Protein AF-A0A822C8X2-F1 (afdb_monomer_lite)

Sequence (98 aa):
MRKAWKLLKVIHTFCIGHGIHNWLMTDCIPEMNLVPNLLDNVQMIINKLRYRQHELEHEFLRSNEMINNDLLSTINKAGELLDADAASPYINFETLDE

pLDDT: mean 72.27, std 14.39, range [41.12, 90.38]

Structure (mmCIF, N/CA/C/O backbone):
data_AF-A0A822C8X2-F1
#
_entry.id   AF-A0A822C8X2-F1
#
loop_
_atom_site.group_PDB
_atom_site.id
_atom_site.type_symbol
_atom_site.label_atom_id
_atom_site.label_alt_id
_atom_site.label_comp_id
_atom_site.label_asym_id
_atom_site.label_entity_id
_atom_site.label_seq_id
_atom_site.pdbx_PDB_ins_code
_atom_site.Cartn_x
_atom_site.Cartn_y
_atom_site.Cartn_z
_atom_site.occupancy
_atom_site.B_iso_or_equiv
_atom_site.auth_seq_id
_atom_site.auth_comp_id
_atom_site.auth_asym_id
_atom_site.auth_atom_id
_atom_site.pdbx_PDB_model_num
ATOM 1 N N . MET A 1 1 ? -23.909 1.770 10.444 1.00 49.72 1 MET A N 1
ATOM 2 C CA . MET A 1 1 ? -24.676 2.985 10.050 1.00 49.72 1 MET A CA 1
ATOM 3 C C . MET A 1 1 ? -26.217 2.893 10.072 1.00 49.72 1 MET A C 1
ATOM 5 O O . MET A 1 1 ? -26.851 3.936 9.994 1.00 49.72 1 MET A O 1
ATOM 9 N N . ARG A 1 2 ? -26.886 1.724 10.153 1.00 51.72 2 ARG A N 1
ATOM 10 C CA . ARG A 1 2 ? -28.371 1.665 10.033 1.00 51.72 2 ARG A CA 1
ATOM 11 C C . ARG A 1 2 ? -29.165 1.776 11.353 1.00 51.72 2 ARG A C 1
ATOM 13 O O . ARG A 1 2 ? -30.391 1.829 11.279 1.00 51.72 2 ARG A O 1
ATOM 20 N N . LYS A 1 3 ? -28.530 1.780 12.537 1.00 56.19 3 LYS A N 1
ATOM 21 C CA . LYS A 1 3 ? -29.231 1.700 13.839 1.00 56.19 3 LYS A CA 1
ATOM 22 C C . LYS A 1 3 ? -29.452 3.071 14.498 1.00 56.19 3 LYS A C 1
ATOM 24 O O . LYS A 1 3 ? -30.608 3.394 14.766 1.00 56.19 3 LYS A O 1
ATOM 29 N N . ALA A 1 4 ? -28.436 3.928 14.638 1.00 51.31 4 ALA A N 1
ATOM 30 C CA . ALA A 1 4 ? -28.628 5.263 15.226 1.00 51.31 4 ALA A CA 1
ATOM 31 C C . ALA A 1 4 ? -29.531 6.191 14.395 1.00 51.31 4 ALA A C 1
ATOM 33 O O . ALA A 1 4 ? -30.307 6.973 14.940 1.00 51.31 4 ALA A O 1
ATOM 34 N N . TRP A 1 5 ? -29.523 6.061 13.067 1.00 50.31 5 TRP A N 1
ATOM 35 C CA . TRP A 1 5 ? -30.395 6.872 12.211 1.00 50.31 5 TRP A CA 1
ATOM 36 C C . TRP A 1 5 ? -31.883 6.515 12.359 1.00 50.31 5 TRP A C 1
ATOM 38 O O . TRP A 1 5 ? -32.746 7.350 12.107 1.00 50.31 5 TRP A O 1
ATOM 48 N N . LYS A 1 6 ? -32.198 5.292 12.817 1.00 56.69 6 LYS A N 1
ATOM 49 C CA . LYS A 1 6 ? -33.564 4.921 13.216 1.00 56.69 6 LYS A CA 1
ATOM 50 C C . LYS A 1 6 ? -33.952 5.545 14.558 1.00 56.69 6 LYS A C 1
ATOM 52 O O . LYS A 1 6 ? -35.104 5.929 14.705 1.00 56.69 6 LYS A O 1
ATOM 57 N N . LEU A 1 7 ? -33.005 5.699 15.487 1.00 52.88 7 LEU A N 1
ATOM 58 C CA . LEU A 1 7 ? -33.218 6.382 16.772 1.00 52.88 7 LEU A CA 1
ATOM 59 C C . LEU A 1 7 ? -33.445 7.894 16.598 1.00 52.88 7 LEU A C 1
ATOM 61 O O . LEU A 1 7 ? -34.278 8.459 17.293 1.00 52.88 7 LEU A O 1
ATOM 65 N N . LEU A 1 8 ? -32.788 8.523 15.618 1.00 50.25 8 LEU A N 1
ATOM 66 C CA . LEU A 1 8 ? -33.007 9.930 15.239 1.00 50.25 8 LEU A CA 1
ATOM 67 C C . LEU A 1 8 ? -34.325 10.180 14.480 1.00 50.25 8 LEU A C 1
ATOM 69 O O . LEU A 1 8 ? -34.760 11.321 14.372 1.00 50.25 8 LEU A O 1
ATOM 73 N N . LYS A 1 9 ? -34.958 9.131 13.933 1.00 49.97 9 LYS A N 1
ATOM 74 C CA . LYS A 1 9 ? -36.271 9.209 13.262 1.00 49.97 9 LYS A CA 1
ATOM 75 C C . LYS A 1 9 ? -37.455 9.030 14.214 1.00 49.97 9 LYS A C 1
ATOM 77 O O . LYS A 1 9 ? -38.598 9.169 13.784 1.00 49.97 9 LYS A O 1
ATOM 82 N N . VAL A 1 10 ? -37.212 8.711 15.484 1.00 50.97 10 VAL A N 1
ATOM 83 C CA . VAL A 1 10 ? -38.269 8.708 16.495 1.00 50.97 10 VAL A CA 1
ATOM 84 C C . VAL A 1 10 ? -38.519 10.163 16.872 1.00 50.97 10 VAL A C 1
ATOM 86 O O . VAL A 1 10 ? -37.595 10.866 17.261 1.00 50.97 10 VAL A O 1
ATOM 89 N N . ILE A 1 11 ? -39.772 10.600 16.793 1.00 51.59 11 ILE A N 1
ATOM 90 C CA . ILE A 1 11 ? -40.305 11.940 17.118 1.00 51.59 11 ILE A CA 1
ATOM 91 C C . ILE A 1 11 ? -40.007 12.388 18.587 1.00 51.59 11 ILE A C 1
ATOM 93 O O . ILE A 1 11 ? -40.518 13.394 19.065 1.00 51.59 11 ILE A O 1
ATOM 97 N N . HIS A 1 12 ? -39.134 11.678 19.317 1.00 51.56 12 HIS A N 1
ATOM 98 C CA . HIS A 1 12 ? -38.899 11.791 20.758 1.00 51.56 12 HIS A CA 1
ATOM 99 C C . HIS A 1 12 ? -37.422 11.838 21.205 1.00 51.56 12 HIS A C 1
ATOM 101 O O . HIS A 1 12 ? -37.144 11.600 22.380 1.00 51.56 12 HIS A O 1
ATOM 107 N N . THR A 1 13 ? -36.445 12.181 20.357 1.00 51.78 13 THR A N 1
ATOM 108 C CA . THR A 1 13 ? -35.139 12.623 20.893 1.00 51.78 13 THR A CA 1
ATOM 109 C C . THR A 1 13 ? -35.261 14.058 21.408 1.00 51.78 13 THR A C 1
ATOM 111 O O . THR A 1 13 ? -35.111 15.010 20.650 1.00 51.78 13 THR A O 1
ATOM 114 N N . PHE A 1 14 ? -35.550 14.198 22.707 1.00 55.81 14 PHE A N 1
ATOM 115 C CA . PHE A 1 14 ? -35.810 15.466 23.411 1.00 55.81 14 PHE A CA 1
ATOM 116 C C . PHE A 1 14 ? -34.709 16.537 23.259 1.00 55.81 14 PHE A C 1
ATOM 118 O O . PHE A 1 14 ? -34.982 17.716 23.460 1.00 55.81 14 PHE A O 1
ATOM 125 N N . CYS A 1 15 ? -33.473 16.164 22.901 1.00 67.69 15 CYS A N 1
ATOM 126 C CA . CYS A 1 15 ? -32.427 17.115 22.520 1.00 67.69 15 CYS A CA 1
ATOM 127 C C . CYS A 1 15 ? -31.366 16.471 21.610 1.00 67.69 15 CYS A C 1
ATOM 129 O O . CYS A 1 15 ? -31.127 15.262 21.664 1.00 67.69 15 CYS A O 1
ATOM 131 N N . ILE A 1 16 ? -30.688 17.296 20.805 1.00 66.88 16 ILE A N 1
ATOM 132 C CA . ILE A 1 16 ? -29.586 16.890 19.910 1.00 66.88 16 ILE A CA 1
ATOM 133 C C . ILE A 1 16 ? -28.477 16.155 20.685 1.00 66.88 16 ILE A C 1
ATOM 135 O O . ILE A 1 16 ? -27.921 15.176 20.189 1.00 66.88 16 ILE A O 1
ATOM 139 N N . GLY A 1 17 ? -28.220 16.560 21.935 1.00 70.75 17 GLY A N 1
ATOM 140 C CA . GLY A 1 17 ? -27.253 15.906 22.819 1.00 70.75 17 GLY A CA 1
ATOM 141 C C . GLY A 1 17 ? -27.563 14.427 23.078 1.00 70.75 17 GLY A C 1
ATOM 142 O O . GLY A 1 17 ? -26.661 13.597 23.004 1.00 70.75 17 GLY A O 1
ATOM 143 N N . HIS A 1 18 ? -28.835 14.064 23.279 1.00 71.31 18 HIS A N 1
ATOM 144 C CA . HIS A 1 18 ? -29.238 12.660 23.433 1.00 71.31 18 HIS A CA 1
ATOM 145 C C . HIS A 1 18 ? -29.076 11.863 22.133 1.00 71.31 18 HIS A C 1
ATOM 147 O O . HIS A 1 18 ? -28.700 10.694 22.175 1.00 71.31 18 HIS A O 1
ATOM 153 N N . GLY A 1 19 ? -29.320 12.489 20.976 1.00 68.88 19 GLY A N 1
ATOM 154 C CA . GLY A 1 19 ? -29.089 11.864 19.671 1.00 68.88 19 GLY A CA 1
ATOM 155 C C . GLY A 1 19 ? -27.614 11.518 19.445 1.00 68.88 19 GLY A C 1
ATOM 156 O O . GLY A 1 19 ? -27.300 10.396 19.049 1.00 68.88 19 GLY A O 1
ATOM 157 N N . ILE A 1 20 ? -26.712 12.453 19.768 1.00 73.94 20 ILE A N 1
ATOM 158 C CA . ILE A 1 20 ? -25.258 12.251 19.679 1.00 73.94 20 ILE A CA 1
ATOM 159 C C . ILE A 1 20 ? -24.797 11.188 20.679 1.00 73.94 20 ILE A C 1
ATOM 161 O O . ILE A 1 20 ? -24.063 10.282 20.296 1.00 73.94 20 ILE A O 1
ATOM 165 N N . HIS A 1 21 ? -25.259 11.254 21.931 1.00 74.06 21 HIS A N 1
ATOM 166 C CA . HIS A 1 21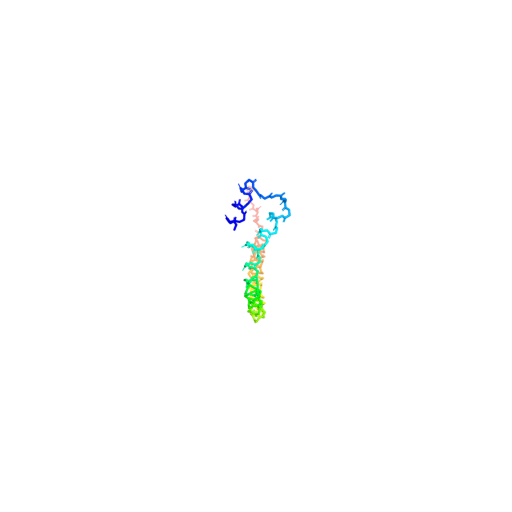 ? -24.927 10.262 22.955 1.00 74.06 21 HIS A CA 1
ATOM 167 C C . HIS A 1 21 ? -25.350 8.847 22.537 1.00 74.06 21 HIS A C 1
ATOM 169 O O . HIS A 1 21 ? -24.551 7.919 22.619 1.00 74.06 21 HIS A O 1
ATOM 175 N N . ASN A 1 22 ? -26.569 8.682 22.015 1.00 74.94 22 ASN A N 1
ATOM 176 C CA . ASN A 1 22 ? -27.050 7.381 21.555 1.00 74.94 22 ASN A CA 1
ATOM 177 C C . ASN A 1 22 ? -26.247 6.865 20.361 1.00 74.94 22 ASN A C 1
ATOM 179 O O . ASN A 1 22 ? -25.867 5.702 20.364 1.00 74.94 22 ASN A O 1
ATOM 183 N N . TRP A 1 23 ? -25.938 7.714 19.377 1.00 77.88 23 TRP A N 1
ATOM 184 C CA . TRP A 1 23 ? -25.084 7.318 18.255 1.00 77.88 23 TRP A CA 1
ATOM 185 C C . TRP A 1 23 ? -23.698 6.867 18.727 1.00 77.88 23 TRP A C 1
ATOM 187 O O . TRP A 1 23 ? -23.231 5.798 18.334 1.00 77.88 23 TRP A O 1
ATOM 197 N N . LEU A 1 24 ? -23.080 7.636 19.625 1.00 74.31 24 LEU A N 1
ATOM 198 C CA . LEU A 1 24 ? -21.775 7.310 20.185 1.00 74.31 24 LEU A CA 1
ATOM 199 C C . LEU A 1 24 ? -21.808 5.961 20.923 1.00 74.31 24 LEU A C 1
ATOM 201 O O . LEU A 1 24 ? -20.962 5.104 20.683 1.00 74.31 24 LEU A O 1
ATOM 205 N N . MET A 1 25 ? -22.809 5.751 21.779 1.00 77.31 25 MET A N 1
ATOM 206 C CA . MET A 1 25 ? -22.921 4.556 22.616 1.00 77.31 25 MET A CA 1
ATOM 207 C C . MET A 1 25 ? -23.342 3.298 21.846 1.00 77.31 25 MET A C 1
ATOM 209 O O . MET A 1 25 ? -22.892 2.208 22.192 1.00 77.31 25 MET A O 1
ATOM 213 N N . THR A 1 26 ? -24.202 3.403 20.825 1.00 75.88 26 THR A N 1
ATOM 214 C CA . THR A 1 26 ? -24.720 2.220 20.109 1.00 75.88 26 THR A CA 1
ATOM 215 C C . THR A 1 26 ? -23.925 1.856 18.871 1.00 75.88 26 THR A C 1
ATOM 217 O O . THR A 1 26 ? -23.844 0.674 18.539 1.00 75.88 26 THR A O 1
ATOM 220 N N . ASP A 1 27 ? -23.391 2.852 18.167 1.00 71.06 27 ASP A N 1
ATOM 221 C CA . ASP A 1 27 ? -22.777 2.644 16.858 1.00 71.06 27 ASP A CA 1
ATOM 222 C C . ASP A 1 27 ? -21.251 2.825 16.919 1.00 71.06 27 ASP A C 1
ATOM 224 O O . ASP A 1 27 ? -20.550 2.099 16.224 1.00 71.06 27 ASP A O 1
ATOM 228 N N . CYS A 1 28 ? -20.717 3.726 17.757 1.00 75.06 28 CYS A N 1
ATOM 229 C CA . CYS A 1 28 ? -19.272 4.001 17.792 1.00 75.06 28 CYS A CA 1
ATOM 230 C C . CYS A 1 28 ? -18.516 3.152 18.827 1.00 75.06 28 CYS A C 1
ATOM 232 O O . CYS A 1 28 ? -17.597 2.424 18.462 1.00 75.06 28 CYS A O 1
ATOM 234 N N . ILE A 1 29 ? -18.890 3.210 20.111 1.00 78.25 29 ILE A N 1
ATOM 235 C CA . ILE A 1 29 ? -18.170 2.511 21.195 1.00 78.25 29 ILE A CA 1
ATOM 236 C C . ILE A 1 29 ? -18.085 0.990 20.976 1.00 78.25 29 ILE A C 1
ATOM 238 O O . ILE A 1 29 ? -17.001 0.439 21.153 1.00 78.25 29 ILE A O 1
ATOM 242 N N . PRO A 1 30 ? -19.145 0.284 20.539 1.00 79.50 30 PRO A N 1
ATOM 243 C CA . PRO A 1 30 ? -19.050 -1.154 20.291 1.00 79.50 30 PRO A CA 1
ATOM 244 C C . PRO A 1 30 ? -18.070 -1.515 19.166 1.00 79.50 30 PRO A C 1
ATOM 246 O O . PRO A 1 30 ? -17.453 -2.578 19.212 1.00 79.50 30 PRO A O 1
ATOM 249 N N . GLU A 1 31 ? -17.899 -0.632 18.175 1.00 77.00 31 GLU A N 1
ATOM 250 C CA . GLU A 1 31 ? -16.925 -0.806 17.093 1.00 77.00 31 GLU A CA 1
ATOM 251 C C . GLU A 1 31 ? -15.501 -0.392 17.514 1.00 77.00 31 GLU A C 1
ATOM 253 O O . GLU A 1 31 ? -14.534 -0.876 16.926 1.00 77.00 31 GLU A O 1
ATOM 258 N N . MET A 1 32 ? -15.328 0.400 18.585 1.00 75.69 32 MET A N 1
ATOM 259 C CA . MET A 1 32 ? -13.996 0.718 19.134 1.00 75.69 32 MET A CA 1
ATOM 260 C C . MET A 1 32 ? -13.242 -0.528 19.607 1.00 75.69 32 MET A C 1
ATOM 262 O O . MET A 1 32 ? -12.016 -0.559 19.557 1.00 75.69 32 MET A O 1
ATOM 266 N N . ASN A 1 33 ? -13.956 -1.588 19.983 1.00 76.62 33 ASN A N 1
ATOM 267 C CA . ASN A 1 33 ? -13.369 -2.872 20.373 1.00 76.62 33 ASN A CA 1
ATOM 268 C C . ASN A 1 33 ? -12.591 -3.543 19.222 1.00 76.62 33 ASN A C 1
ATOM 270 O O . ASN A 1 33 ? -11.765 -4.421 19.460 1.00 76.62 33 ASN A O 1
ATOM 274 N N . LEU A 1 34 ? -12.845 -3.134 17.973 1.00 78.56 34 LEU A N 1
ATOM 275 C CA . LEU A 1 34 ? -12.150 -3.617 16.777 1.00 78.56 34 LEU A CA 1
ATOM 276 C C . LEU A 1 34 ? -10.880 -2.814 16.469 1.00 78.56 34 LEU A C 1
ATOM 278 O O . LEU A 1 34 ? -10.035 -3.281 15.706 1.00 78.56 34 LEU A O 1
ATOM 282 N N . VAL A 1 35 ? -10.728 -1.623 17.058 1.00 77.62 35 VAL A N 1
ATOM 283 C CA . VAL A 1 35 ? -9.591 -0.728 16.805 1.00 77.62 35 VAL A CA 1
ATOM 284 C C . VAL A 1 35 ? -8.263 -1.353 17.243 1.00 77.62 35 VAL A C 1
ATOM 286 O O . VAL A 1 35 ? -7.339 -1.319 16.434 1.00 77.62 35 VAL A O 1
ATOM 289 N N . PRO A 1 36 ? -8.132 -1.992 18.425 1.00 82.00 36 PRO A N 1
ATOM 290 C CA . PRO A 1 36 ? -6.896 -2.686 18.792 1.00 82.00 36 PRO A CA 1
ATOM 291 C C . PRO A 1 36 ? -6.489 -3.763 17.776 1.00 82.00 36 PRO A C 1
ATOM 293 O O . PRO A 1 36 ? -5.366 -3.743 17.288 1.00 82.00 36 PRO A O 1
ATOM 296 N N . ASN A 1 37 ? -7.427 -4.615 17.345 1.00 83.19 37 ASN A N 1
ATOM 297 C CA . ASN A 1 37 ? -7.163 -5.631 16.317 1.00 83.19 37 ASN A CA 1
ATOM 298 C C . ASN A 1 37 ? -6.746 -5.017 14.971 1.00 83.19 37 ASN A C 1
ATOM 300 O O . ASN A 1 37 ? -5.910 -5.569 14.256 1.00 83.19 37 ASN A O 1
ATOM 304 N N . LEU A 1 38 ? -7.333 -3.879 14.590 1.00 75.88 38 LEU A N 1
ATOM 305 C CA . LEU A 1 38 ? -6.936 -3.162 13.380 1.00 75.88 38 LEU A CA 1
ATOM 306 C C . LEU A 1 38 ? -5.504 -2.624 13.501 1.00 75.88 38 LEU A C 1
ATOM 308 O O . LEU A 1 38 ? -4.726 -2.753 12.558 1.00 75.88 38 LEU A O 1
ATOM 312 N N . LEU A 1 39 ? -5.151 -2.059 14.658 1.00 78.94 39 LEU A N 1
ATOM 313 C CA . LEU A 1 39 ? -3.802 -1.569 14.941 1.00 78.94 39 LEU A CA 1
ATOM 314 C C . LEU A 1 39 ? -2.775 -2.708 14.932 1.00 78.94 39 LEU A C 1
ATOM 316 O O . LEU A 1 39 ? -1.716 -2.551 14.329 1.00 78.94 39 LEU A O 1
ATOM 320 N N . ASP A 1 40 ? -3.112 -3.871 15.490 1.00 87.38 40 ASP A N 1
ATOM 321 C CA . ASP A 1 40 ? -2.256 -5.062 15.450 1.00 87.38 40 ASP A CA 1
ATOM 322 C C . ASP A 1 40 ? -2.020 -5.546 14.012 1.00 87.38 40 ASP A C 1
ATOM 324 O O . ASP A 1 40 ? -0.889 -5.848 13.619 1.00 87.38 40 ASP A O 1
ATOM 328 N N . ASN A 1 41 ? -3.064 -5.548 13.178 1.00 79.56 41 ASN A N 1
ATOM 329 C CA . ASN A 1 41 ? -2.941 -5.890 11.761 1.00 79.56 41 ASN A CA 1
ATOM 330 C C . ASN A 1 41 ? -2.051 -4.895 11.001 1.00 79.56 41 ASN A C 1
ATOM 332 O O . ASN A 1 41 ? -1.202 -5.308 10.206 1.00 79.56 41 ASN A O 1
ATOM 336 N N . VAL A 1 42 ? -2.205 -3.593 11.257 1.00 79.00 42 VAL A N 1
ATOM 337 C CA . VAL A 1 42 ? -1.345 -2.550 10.677 1.00 79.00 42 VAL A CA 1
ATOM 338 C C . VAL A 1 42 ? 0.104 -2.743 11.122 1.00 79.00 42 VAL A C 1
ATOM 340 O O . VAL A 1 42 ? 1.009 -2.720 10.287 1.00 79.00 42 VAL A O 1
ATOM 343 N N . GLN A 1 43 ? 0.338 -3.017 12.405 1.00 84.00 43 GLN A N 1
ATOM 344 C CA . GLN A 1 43 ? 1.675 -3.272 12.932 1.00 84.00 43 GLN A CA 1
ATOM 345 C C . GLN A 1 43 ? 2.311 -4.521 12.303 1.00 84.00 43 GLN A C 1
ATOM 347 O O . GLN A 1 43 ? 3.495 -4.507 11.962 1.00 84.00 43 GLN A O 1
ATOM 352 N N . MET A 1 44 ? 1.533 -5.585 12.080 1.00 90.38 44 MET A N 1
ATOM 353 C CA . MET A 1 44 ? 1.998 -6.784 11.378 1.00 90.38 44 MET A CA 1
ATOM 354 C C . MET A 1 44 ? 2.418 -6.469 9.934 1.00 90.38 44 MET A C 1
ATOM 356 O O . MET A 1 44 ? 3.459 -6.953 9.482 1.00 90.38 44 MET A O 1
ATOM 360 N N . ILE A 1 45 ? 1.639 -5.659 9.212 1.00 84.94 45 ILE A N 1
ATOM 361 C CA . ILE A 1 45 ? 1.975 -5.228 7.846 1.00 84.94 45 ILE A CA 1
ATOM 362 C C . ILE A 1 45 ? 3.275 -4.419 7.853 1.00 84.94 45 ILE A C 1
ATOM 364 O O . ILE A 1 45 ? 4.179 -4.723 7.075 1.00 84.94 45 ILE A O 1
ATOM 368 N N . ILE A 1 46 ? 3.408 -3.452 8.766 1.00 84.31 46 ILE A N 1
ATOM 369 C CA . ILE A 1 46 ? 4.623 -2.637 8.917 1.00 84.31 46 ILE A CA 1
ATOM 370 C C . ILE A 1 46 ? 5.842 -3.525 9.185 1.00 84.31 46 ILE A C 1
ATOM 372 O O . ILE A 1 46 ? 6.878 -3.354 8.545 1.00 84.31 46 ILE A O 1
ATOM 376 N N . ASN A 1 47 ? 5.727 -4.505 10.083 1.00 85.06 47 ASN A N 1
ATOM 377 C CA . ASN A 1 47 ? 6.832 -5.407 10.408 1.00 85.06 47 ASN A CA 1
ATOM 378 C C . ASN A 1 47 ? 7.242 -6.272 9.207 1.00 85.06 47 ASN A C 1
ATOM 380 O O . ASN A 1 47 ? 8.435 -6.443 8.959 1.00 85.06 47 ASN A O 1
ATOM 384 N N . LYS A 1 48 ? 6.275 -6.777 8.428 1.00 81.94 48 LYS A N 1
ATOM 385 C CA . LYS A 1 48 ? 6.556 -7.533 7.196 1.00 81.94 48 LYS A CA 1
ATOM 386 C C . LYS A 1 48 ? 7.250 -6.674 6.143 1.00 81.94 48 LYS A C 1
ATOM 388 O O . LYS A 1 48 ? 8.216 -7.131 5.540 1.00 81.94 48 LYS A O 1
ATOM 393 N N . LEU A 1 49 ? 6.787 -5.441 5.938 1.00 73.81 49 LEU A N 1
ATOM 394 C CA . LEU A 1 49 ? 7.417 -4.505 5.005 1.00 73.81 49 LEU A CA 1
ATOM 395 C C . LEU A 1 49 ? 8.837 -4.148 5.445 1.00 73.81 49 LEU A C 1
ATOM 397 O O . LEU A 1 49 ? 9.741 -4.163 4.620 1.00 73.81 49 LEU A O 1
ATOM 401 N N . ARG A 1 50 ? 9.050 -3.906 6.743 1.00 80.19 50 ARG A N 1
ATOM 402 C CA . ARG A 1 50 ? 10.380 -3.624 7.297 1.00 80.19 50 ARG A CA 1
ATOM 403 C C . ARG A 1 50 ? 11.336 -4.802 7.120 1.00 80.19 50 ARG A C 1
ATOM 405 O O . ARG A 1 50 ? 12.477 -4.594 6.735 1.00 80.19 50 ARG A O 1
ATOM 412 N N . TYR A 1 51 ? 10.879 -6.030 7.364 1.00 83.56 51 TYR A N 1
ATOM 413 C CA . TYR A 1 51 ? 11.700 -7.223 7.140 1.00 83.56 51 TYR A CA 1
ATOM 414 C C . TYR A 1 51 ? 12.093 -7.378 5.664 1.00 83.56 51 TYR A C 1
ATOM 416 O O . TYR A 1 51 ? 13.242 -7.678 5.355 1.00 83.56 51 TYR A O 1
ATOM 424 N N . ARG A 1 52 ? 11.154 -7.113 4.750 1.00 83.69 52 ARG A N 1
ATOM 425 C CA . ARG A 1 52 ? 11.376 -7.206 3.300 1.00 83.69 52 ARG A CA 1
ATOM 426 C C . ARG A 1 52 ? 12.007 -5.960 2.680 1.00 83.69 52 ARG A C 1
ATOM 428 O O . ARG A 1 52 ? 12.221 -5.936 1.474 1.00 83.69 52 ARG A O 1
ATOM 435 N N . GLN A 1 53 ? 12.310 -4.932 3.470 1.00 83.69 53 GLN A N 1
ATOM 436 C CA . GLN A 1 53 ? 12.801 -3.653 2.960 1.00 83.69 5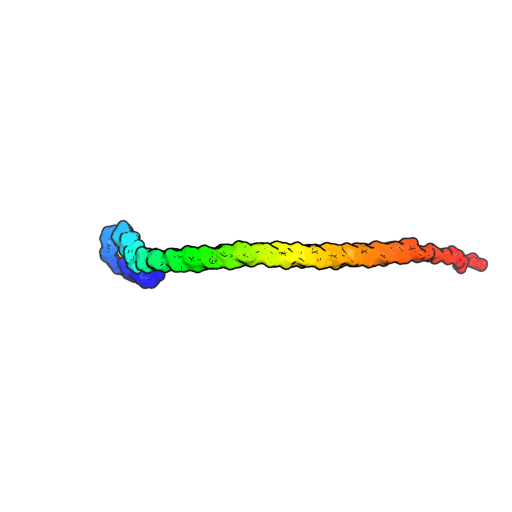3 GLN A CA 1
ATOM 437 C C . GLN A 1 53 ? 14.075 -3.829 2.128 1.00 83.69 53 GLN A C 1
ATOM 439 O O . GLN A 1 53 ? 14.148 -3.324 1.015 1.00 83.69 53 GLN A O 1
ATOM 444 N N . HIS A 1 54 ? 15.033 -4.611 2.627 1.00 81.69 54 HIS A N 1
ATOM 445 C CA . HIS A 1 54 ? 16.287 -4.869 1.920 1.00 81.69 54 HIS A CA 1
ATOM 446 C C . HIS A 1 54 ? 16.074 -5.618 0.590 1.00 81.69 54 HIS A C 1
ATOM 448 O O . HIS A 1 54 ? 16.754 -5.344 -0.395 1.00 81.69 54 HIS A O 1
ATOM 454 N N . GLU A 1 55 ? 15.122 -6.557 0.534 1.00 82.75 55 GLU A N 1
ATOM 455 C CA . GLU A 1 55 ? 14.769 -7.260 -0.710 1.00 82.75 55 GLU A CA 1
ATOM 456 C C . GLU A 1 55 ? 14.184 -6.287 -1.737 1.00 82.75 55 GLU A C 1
ATOM 458 O O . GLU A 1 55 ? 14.603 -6.283 -2.891 1.00 82.75 55 GLU A O 1
ATOM 463 N N . LEU A 1 56 ? 13.258 -5.429 -1.299 1.00 79.88 56 LEU A N 1
ATOM 464 C CA . LEU A 1 56 ? 12.612 -4.426 -2.146 1.00 79.88 56 LEU A CA 1
ATOM 465 C C . LEU A 1 56 ? 13.612 -3.378 -2.655 1.00 79.88 56 LEU A C 1
ATOM 467 O O . LEU A 1 56 ? 13.559 -2.997 -3.821 1.00 79.88 56 LEU A O 1
ATOM 471 N N . GLU A 1 57 ? 14.547 -2.938 -1.810 1.00 79.75 57 GLU A N 1
ATOM 472 C CA . GLU A 1 57 ? 15.636 -2.036 -2.201 1.00 79.75 57 GLU A CA 1
ATOM 473 C C . GLU A 1 57 ? 16.550 -2.691 -3.243 1.00 79.75 57 GLU A C 1
ATOM 475 O O . GLU A 1 57 ? 16.888 -2.073 -4.252 1.00 79.75 57 GLU A O 1
ATOM 480 N N . HIS A 1 58 ? 16.901 -3.964 -3.053 1.00 86.75 58 HIS A N 1
ATOM 481 C CA . HIS A 1 58 ? 17.728 -4.700 -4.003 1.00 86.75 58 HIS A CA 1
ATOM 482 C C . HIS A 1 58 ? 17.009 -4.944 -5.343 1.00 86.75 58 HIS A C 1
ATOM 484 O O . HIS A 1 58 ? 17.621 -4.831 -6.406 1.00 86.75 58 HIS A O 1
ATOM 490 N N . GLU A 1 59 ? 15.716 -5.276 -5.325 1.00 86.44 59 GLU A N 1
ATOM 491 C CA . GLU A 1 59 ? 14.895 -5.401 -6.537 1.00 86.44 59 GLU A CA 1
ATOM 492 C C . GLU A 1 59 ? 14.795 -4.069 -7.289 1.00 86.44 59 GLU A C 1
ATOM 494 O O . GLU A 1 59 ? 14.967 -4.040 -8.509 1.00 86.44 59 GLU A O 1
ATOM 499 N N . PHE A 1 60 ? 14.592 -2.964 -6.568 1.00 84.94 60 PHE A N 1
ATOM 500 C CA . PHE A 1 60 ? 14.560 -1.623 -7.147 1.00 84.94 60 PHE A CA 1
ATOM 501 C C . PHE A 1 60 ? 15.892 -1.251 -7.807 1.00 84.94 60 PHE A C 1
ATOM 503 O O . PHE A 1 60 ? 15.912 -0.8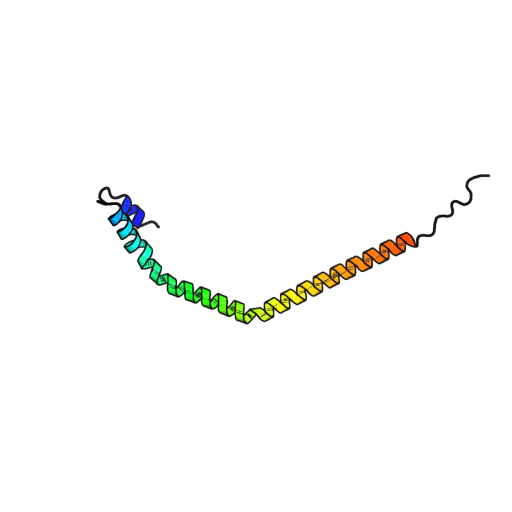06 -8.956 1.00 84.94 60 PHE A O 1
ATOM 510 N N . LEU A 1 61 ? 17.014 -1.482 -7.118 1.00 88.00 61 LEU A N 1
ATOM 511 C CA . LEU A 1 61 ? 18.349 -1.223 -7.657 1.00 88.00 61 LEU A CA 1
ATOM 512 C C . LEU A 1 61 ? 18.627 -2.063 -8.908 1.00 88.00 61 LEU A C 1
ATOM 514 O O . LEU A 1 61 ? 19.062 -1.513 -9.918 1.00 88.00 61 LEU A O 1
ATOM 518 N N . ARG A 1 62 ? 18.300 -3.362 -8.881 1.00 88.75 62 ARG A N 1
ATOM 519 C CA . ARG A 1 62 ? 18.444 -4.250 -10.045 1.00 88.75 62 ARG A CA 1
ATOM 520 C C . ARG A 1 62 ? 17.600 -3.769 -11.228 1.00 88.75 62 ARG A C 1
ATOM 522 O O . ARG A 1 62 ? 18.079 -3.764 -12.358 1.00 88.75 62 ARG A O 1
ATOM 529 N N . SER A 1 63 ? 16.357 -3.354 -10.983 1.00 87.62 63 SER A N 1
ATOM 530 C CA . SER A 1 63 ? 15.483 -2.828 -12.037 1.00 87.62 63 SER A CA 1
ATOM 531 C C . SER A 1 63 ? 16.047 -1.547 -12.656 1.00 87.62 63 SER A C 1
ATOM 533 O O . SER A 1 63 ? 16.017 -1.396 -13.876 1.00 87.62 63 SER A O 1
ATOM 535 N N . ASN A 1 64 ? 16.585 -0.637 -11.841 1.00 86.19 64 ASN A N 1
ATOM 536 C CA . ASN A 1 64 ? 17.215 0.587 -12.338 1.00 86.19 64 ASN A CA 1
ATOM 537 C C . ASN A 1 64 ? 18.492 0.308 -13.132 1.00 86.19 64 ASN A C 1
ATOM 539 O O . ASN A 1 64 ? 18.726 0.954 -14.149 1.00 86.19 64 ASN A O 1
ATOM 543 N N . GLU A 1 65 ? 19.306 -0.652 -12.697 1.00 88.81 65 GLU A N 1
ATOM 544 C CA . GLU A 1 65 ? 20.498 -1.069 -13.437 1.00 88.81 65 GLU A CA 1
ATOM 545 C C . GLU A 1 65 ? 20.127 -1.637 -14.813 1.00 88.81 65 GLU A C 1
ATOM 547 O O . GLU A 1 65 ? 20.724 -1.255 -15.818 1.00 88.81 65 GLU A O 1
ATOM 552 N N . MET A 1 66 ? 19.090 -2.479 -14.884 1.00 88.44 66 MET A N 1
ATOM 553 C CA . MET A 1 66 ? 18.585 -3.000 -16.158 1.00 88.44 66 MET A CA 1
ATOM 554 C C . MET A 1 66 ? 18.110 -1.884 -17.093 1.00 88.44 66 MET A C 1
ATOM 556 O O . MET A 1 66 ? 18.493 -1.877 -18.261 1.00 88.44 66 MET A O 1
ATOM 560 N N . ILE A 1 67 ? 17.323 -0.929 -16.586 1.00 87.75 67 ILE A N 1
ATOM 561 C CA . ILE A 1 67 ? 16.840 0.211 -17.381 1.00 87.75 67 ILE A CA 1
ATOM 562 C C . ILE A 1 67 ? 18.011 1.066 -17.874 1.00 87.75 67 ILE A C 1
ATOM 564 O O . ILE A 1 67 ? 18.052 1.436 -19.045 1.00 87.75 67 ILE A O 1
ATOM 568 N N . ASN A 1 68 ? 18.982 1.363 -17.010 1.00 87.62 68 ASN A N 1
ATOM 569 C CA . ASN A 1 68 ? 20.147 2.155 -17.396 1.00 87.62 68 ASN A CA 1
ATOM 570 C C . ASN A 1 68 ? 20.981 1.456 -18.470 1.00 87.62 68 ASN A C 1
ATOM 572 O O . ASN A 1 68 ? 21.396 2.102 -19.429 1.00 87.62 68 ASN A O 1
ATOM 576 N N . ASN A 1 69 ? 21.202 0.148 -18.344 1.00 89.12 69 ASN A N 1
ATOM 577 C CA . ASN A 1 69 ? 21.946 -0.618 -19.341 1.00 89.12 69 ASN A CA 1
ATOM 578 C C . ASN A 1 69 ? 21.216 -0.664 -20.692 1.00 89.12 69 ASN A C 1
ATOM 580 O O . ASN A 1 69 ? 21.857 -0.524 -21.733 1.00 89.12 69 ASN A O 1
ATOM 584 N N . ASP A 1 70 ? 19.889 -0.804 -20.686 1.00 89.00 70 ASP A N 1
ATOM 585 C CA . ASP A 1 70 ? 19.069 -0.782 -21.903 1.00 89.00 70 ASP A CA 1
ATOM 586 C C . ASP A 1 70 ? 19.085 0.596 -22.588 1.00 89.00 70 ASP A C 1
ATOM 588 O O . ASP A 1 70 ? 19.292 0.707 -23.800 1.00 89.00 70 ASP A O 1
ATOM 592 N N . LEU A 1 71 ? 18.976 1.673 -21.802 1.00 84.12 71 LEU A N 1
ATOM 593 C CA . LEU A 1 71 ? 19.105 3.044 -22.297 1.00 84.12 71 LEU A CA 1
ATOM 594 C C . LEU A 1 71 ? 20.496 3.307 -22.883 1.00 84.12 71 LEU A C 1
ATOM 596 O O . LEU A 1 71 ? 20.597 3.847 -23.982 1.00 84.12 71 LEU A O 1
ATOM 600 N N . LEU A 1 72 ? 21.564 2.900 -22.192 1.00 88.12 72 LEU A N 1
ATOM 601 C CA . LEU A 1 72 ? 22.937 3.037 -22.686 1.00 88.12 72 LEU A CA 1
ATOM 602 C C . LEU A 1 72 ? 23.153 2.244 -23.979 1.00 88.12 72 LEU A C 1
ATOM 604 O O . LEU A 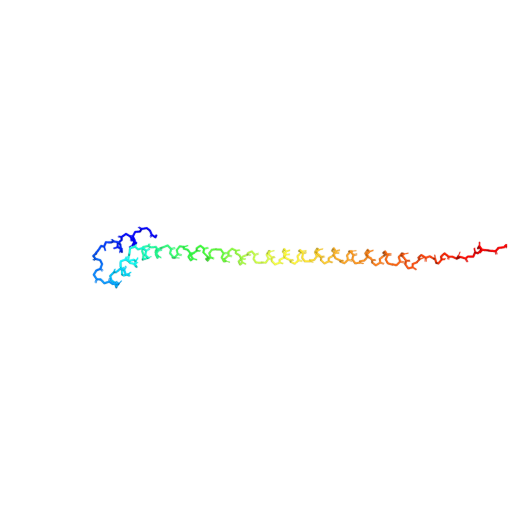1 72 ? 23.757 2.759 -24.918 1.00 88.12 72 LEU A O 1
ATOM 608 N N . SER A 1 73 ? 22.621 1.022 -24.065 1.00 88.88 73 SER A N 1
ATOM 609 C CA . SER A 1 73 ? 22.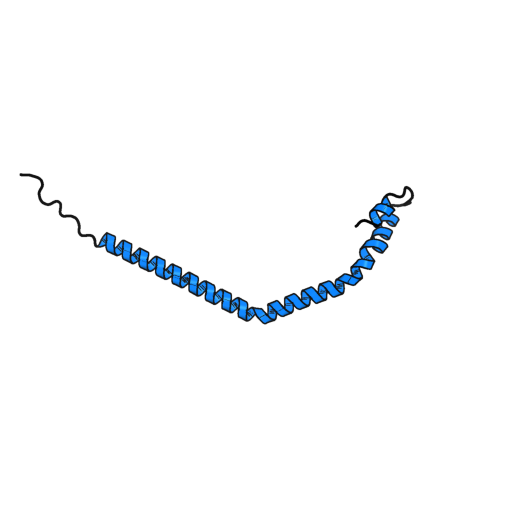665 0.222 -25.292 1.00 88.88 73 SER A CA 1
ATOM 610 C C . SER A 1 73 ? 21.933 0.912 -26.445 1.00 88.88 73 SER A C 1
ATOM 612 O O . SER A 1 73 ? 22.458 0.980 -27.558 1.00 88.88 73 SER A O 1
ATOM 614 N N . THR A 1 74 ? 20.760 1.485 -26.171 1.00 87.12 74 THR A N 1
ATOM 615 C CA . THR A 1 74 ? 19.974 2.232 -27.159 1.00 87.12 74 THR A CA 1
ATOM 616 C C . THR A 1 74 ? 20.709 3.487 -27.638 1.00 87.12 74 THR A C 1
ATOM 618 O O . THR A 1 74 ? 20.744 3.747 -28.840 1.00 87.12 74 THR A O 1
ATOM 621 N N . ILE A 1 75 ? 21.342 4.236 -26.727 1.00 85.44 75 ILE A N 1
ATOM 622 C CA . ILE A 1 75 ? 22.158 5.417 -27.052 1.00 85.44 75 ILE A CA 1
ATOM 623 C C . ILE A 1 75 ? 23.349 5.026 -27.928 1.00 85.44 75 ILE A C 1
ATOM 625 O O . ILE A 1 75 ? 23.572 5.662 -28.955 1.00 85.44 75 ILE A O 1
ATOM 629 N N . ASN A 1 76 ? 24.083 3.971 -27.567 1.00 84.31 76 ASN A N 1
ATOM 630 C CA . ASN A 1 76 ? 25.234 3.514 -28.348 1.00 84.31 76 ASN A CA 1
ATOM 631 C C . ASN A 1 76 ? 24.822 3.110 -29.766 1.00 84.31 76 ASN A C 1
ATOM 633 O O . ASN A 1 76 ? 25.445 3.540 -30.730 1.00 84.31 76 ASN A O 1
ATOM 637 N N . LYS A 1 77 ? 23.715 2.374 -29.906 1.00 86.50 77 LYS A N 1
ATOM 638 C CA . LYS A 1 77 ? 23.175 1.998 -31.217 1.00 86.50 77 LYS A CA 1
ATOM 639 C C . LYS A 1 77 ? 22.744 3.213 -32.044 1.00 86.50 77 LYS A C 1
ATOM 641 O O . LYS A 1 77 ? 22.936 3.231 -33.255 1.00 86.50 77 LYS A O 1
ATOM 646 N N . ALA A 1 78 ? 22.153 4.226 -31.412 1.00 80.81 78 ALA A N 1
ATOM 647 C CA . ALA A 1 78 ? 21.824 5.476 -32.091 1.00 80.81 78 ALA A CA 1
ATOM 648 C C . ALA A 1 78 ? 23.090 6.225 -32.544 1.00 80.81 78 ALA A C 1
ATOM 650 O O . ALA A 1 78 ? 23.110 6.754 -33.651 1.00 80.81 78 ALA A O 1
ATOM 651 N N . GLY A 1 79 ? 24.150 6.221 -31.728 1.00 74.06 79 GLY A N 1
ATOM 652 C CA . GLY A 1 79 ? 25.464 6.758 -32.090 1.00 74.06 79 GLY A CA 1
ATOM 653 C C . GLY A 1 79 ? 26.079 6.047 -33.296 1.00 74.06 79 GLY A C 1
ATOM 654 O O . GLY A 1 79 ? 26.446 6.705 -34.259 1.00 74.06 79 GLY A O 1
ATOM 655 N N . GLU A 1 80 ? 26.085 4.711 -33.300 1.00 82.56 80 GLU A N 1
ATOM 656 C CA . GLU A 1 80 ? 26.576 3.906 -34.431 1.00 82.56 80 GLU A CA 1
ATOM 657 C C . GLU A 1 80 ? 25.835 4.213 -35.744 1.00 82.56 80 GLU A C 1
ATOM 659 O O . GLU A 1 80 ? 26.452 4.253 -36.807 1.00 82.56 80 GLU A O 1
ATOM 664 N N . LEU A 1 81 ? 24.520 4.453 -35.688 1.00 77.19 81 LEU A N 1
ATOM 665 C CA . LEU A 1 81 ? 23.724 4.834 -36.861 1.00 77.19 81 LEU A CA 1
ATOM 666 C C . LEU A 1 81 ? 24.071 6.240 -37.366 1.00 77.19 81 LEU A C 1
ATOM 668 O O . LEU A 1 81 ? 24.189 6.439 -38.571 1.00 77.19 81 LEU A O 1
ATOM 672 N N . LEU A 1 82 ? 24.267 7.199 -36.458 1.00 73.56 82 LEU A N 1
ATOM 673 C CA . LEU A 1 82 ? 24.686 8.557 -36.817 1.00 73.56 82 LEU A CA 1
ATOM 674 C C . LEU A 1 82 ? 26.096 8.577 -37.420 1.00 73.56 82 LEU A C 1
ATOM 676 O O . LEU A 1 82 ? 26.334 9.291 -38.392 1.00 73.56 82 LEU A O 1
ATOM 680 N N . ASP A 1 83 ? 27.011 7.772 -36.882 1.00 73.50 83 ASP A N 1
ATOM 681 C CA . ASP A 1 83 ? 28.367 7.631 -37.412 1.00 73.50 83 ASP A CA 1
ATOM 682 C C . ASP A 1 83 ? 28.367 6.941 -38.786 1.00 73.50 83 ASP A C 1
ATOM 684 O O . ASP A 1 83 ? 29.130 7.329 -39.672 1.00 73.50 83 ASP A O 1
ATOM 688 N N . ALA A 1 84 ? 27.484 5.960 -39.004 1.00 72.06 84 ALA A N 1
ATOM 689 C CA . ALA A 1 84 ? 27.302 5.319 -40.306 1.00 72.06 84 ALA A CA 1
ATOM 690 C C . ALA A 1 84 ? 26.731 6.284 -41.362 1.00 72.06 84 ALA A C 1
ATOM 692 O O . ALA A 1 84 ? 27.205 6.288 -42.499 1.00 72.06 84 ALA A O 1
ATOM 693 N N . ASP A 1 85 ? 25.772 7.136 -40.985 1.00 59.50 85 ASP A N 1
ATOM 694 C CA . ASP A 1 85 ? 25.223 8.178 -41.860 1.00 59.50 85 ASP A CA 1
ATOM 695 C C . ASP A 1 85 ? 26.267 9.267 -42.175 1.00 59.50 85 ASP A C 1
ATOM 697 O O . ASP A 1 85 ? 26.357 9.733 -43.313 1.00 59.50 85 ASP A O 1
ATOM 701 N N . ALA A 1 86 ? 27.108 9.641 -41.204 1.00 59.84 86 ALA A N 1
ATOM 702 C CA . ALA A 1 86 ? 28.191 10.611 -41.393 1.00 59.84 86 ALA A CA 1
ATOM 703 C C . ALA A 1 86 ? 29.363 10.062 -42.230 1.00 59.84 86 ALA A C 1
ATOM 705 O O . ALA A 1 86 ? 30.036 10.824 -42.928 1.00 59.84 86 ALA A O 1
ATOM 706 N N . ALA A 1 87 ? 29.606 8.750 -42.180 1.00 58.50 87 ALA A N 1
ATOM 707 C CA . ALA A 1 87 ? 30.613 8.063 -42.985 1.00 58.50 87 ALA A CA 1
ATOM 708 C C . ALA A 1 87 ? 30.152 7.770 -44.423 1.00 58.50 87 ALA A C 1
ATOM 710 O O . ALA A 1 87 ? 30.956 7.275 -45.218 1.00 58.50 87 ALA A O 1
ATOM 711 N N . SER A 1 88 ? 28.895 8.074 -44.780 1.00 46.50 88 SER A N 1
ATOM 712 C CA . SER A 1 88 ? 28.423 7.964 -46.159 1.00 46.50 88 SER A CA 1
ATOM 713 C C . SER A 1 88 ? 29.243 8.915 -47.040 1.00 46.50 88 SER A C 1
ATOM 715 O O . SER A 1 88 ? 29.132 10.137 -46.894 1.00 46.50 88 SER A O 1
ATOM 717 N N . PRO A 1 89 ? 30.088 8.398 -47.950 1.00 47.66 89 PRO A N 1
ATOM 718 C CA . PRO A 1 89 ? 30.924 9.248 -48.773 1.00 47.66 89 PRO A CA 1
ATOM 719 C C . PRO A 1 89 ? 30.009 10.087 -49.657 1.00 47.66 89 PRO A C 1
ATOM 721 O O . PRO A 1 89 ? 29.067 9.564 -50.258 1.00 47.66 89 PRO A O 1
ATOM 724 N N . TYR A 1 90 ? 30.280 11.393 -49.707 1.00 50.22 90 TYR A N 1
ATOM 725 C CA . TYR A 1 90 ? 29.694 12.304 -50.680 1.00 50.22 90 TYR A CA 1
ATOM 726 C C . T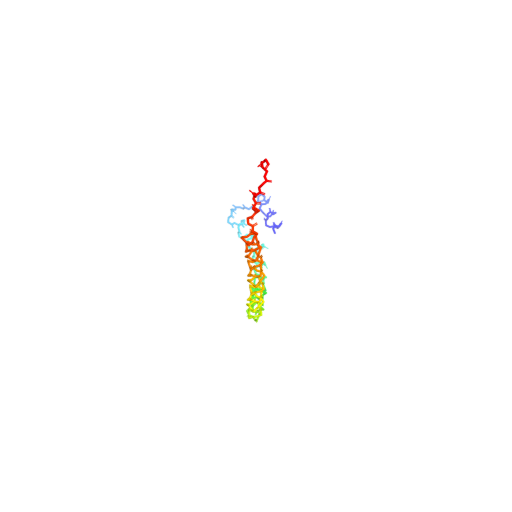YR A 1 90 ? 29.628 11.591 -52.031 1.00 50.22 90 TYR A C 1
ATOM 728 O O . TYR A 1 90 ? 30.654 11.165 -52.565 1.00 50.22 90 TYR A O 1
ATOM 736 N N . ILE A 1 91 ? 28.416 11.428 -52.564 1.00 49.91 91 ILE A N 1
ATOM 737 C CA . ILE A 1 91 ? 28.236 11.044 -53.958 1.00 49.91 91 ILE A CA 1
ATOM 738 C C . ILE A 1 91 ? 28.935 12.147 -54.753 1.00 49.91 91 ILE A C 1
ATOM 740 O O . ILE A 1 91 ? 28.448 13.277 -54.804 1.00 49.91 91 ILE A O 1
ATOM 744 N N . ASN A 1 92 ? 30.108 11.840 -55.309 1.00 46.25 92 ASN A N 1
ATOM 745 C CA . ASN A 1 92 ? 30.734 12.682 -56.314 1.00 46.25 92 ASN A CA 1
ATOM 746 C C . ASN A 1 92 ? 29.745 12.767 -57.476 1.00 46.25 92 ASN A C 1
ATOM 748 O O . ASN A 1 92 ? 29.599 11.823 -58.251 1.00 46.25 92 ASN A O 1
ATOM 752 N N . PHE A 1 93 ? 29.060 13.902 -57.586 1.00 46.44 93 PHE A N 1
ATOM 753 C CA . PHE A 1 93 ? 28.437 14.337 -58.828 1.00 46.44 93 PHE A CA 1
ATOM 754 C C . PHE A 1 93 ? 29.554 14.766 -59.785 1.00 46.44 93 PHE A C 1
ATOM 756 O O . PHE A 1 93 ? 29.689 15.939 -60.113 1.00 46.44 93 PHE A O 1
ATOM 763 N N . GLU A 1 94 ? 30.401 13.828 -60.200 1.00 50.72 94 GLU A N 1
ATOM 764 C CA . GLU A 1 94 ? 31.202 14.033 -61.396 1.00 50.72 94 GLU A CA 1
ATOM 765 C C . GLU A 1 94 ? 30.442 13.451 -62.588 1.00 50.72 94 GLU A C 1
ATOM 767 O O . GLU A 1 94 ? 30.156 12.256 -62.655 1.00 50.72 94 GLU A O 1
ATOM 772 N N . THR A 1 95 ? 30.165 14.347 -63.538 1.00 50.31 95 THR A N 1
ATOM 773 C CA . THR A 1 95 ? 29.822 14.109 -64.949 1.00 50.31 95 THR A CA 1
ATOM 774 C C . THR A 1 95 ? 28.371 13.748 -65.287 1.00 50.31 95 THR A C 1
ATOM 776 O O . THR A 1 95 ? 28.040 12.645 -65.709 1.00 50.31 95 THR A O 1
ATOM 779 N N . LEU A 1 96 ? 27.509 14.763 -65.227 1.00 50.75 96 LEU A N 1
ATOM 780 C CA . LEU A 1 96 ? 26.508 14.991 -66.270 1.00 50.75 96 LEU A CA 1
ATOM 781 C C . LEU A 1 96 ? 26.764 16.397 -66.809 1.00 50.75 96 LEU A C 1
ATOM 783 O O . LEU A 1 96 ? 26.274 17.353 -66.225 1.00 50.75 96 LEU A O 1
ATOM 787 N N . ASP A 1 97 ? 27.646 16.511 -67.800 1.00 47.41 97 ASP A N 1
ATOM 788 C CA . ASP A 1 97 ? 27.455 17.365 -68.976 1.00 47.41 97 ASP A CA 1
ATOM 789 C C . ASP A 1 97 ? 28.684 17.257 -69.901 1.00 47.41 97 ASP A C 1
ATOM 791 O O . ASP A 1 97 ? 29.816 17.498 -69.480 1.00 47.41 97 ASP A O 1
ATOM 795 N N . GLU A 1 98 ? 28.364 16.892 -71.150 1.00 41.12 98 GLU A N 1
ATOM 796 C CA . GLU A 1 98 ? 29.151 16.862 -72.405 1.00 41.12 98 GLU A CA 1
ATOM 797 C C . GLU A 1 98 ? 30.149 15.716 -72.663 1.00 41.12 98 GLU A C 1
ATOM 799 O O . GLU A 1 98 ? 31.270 15.688 -72.110 1.00 41.12 98 GLU A O 1
#

Radius of gyration: 36.29 Å; chains: 1; bounding box: 72×25×96 Å

Foldseek 3Di:
DPPLVVVVPPPDPVDPVSSVVCCCVPPNPVCVVCVVVVVVVVVVVVVVCVVCVVVVVVVVVVVVVVVVVVVVVVVVVVVVVVVVVVPPPPPPPPDDDD

Organism: NCBI:txid392032

Secondary structure (DSSP, 8-state):
--SHHHHTTSTT--SHHHHHHHHIIIIIHHHHTTHHHHHHHHHHHHHHHHHTHHHHHHHHHHHHHHHHHHHHHHHHHHHHHHHHHHTS----------